Protein AF-A0A3N1D5D0-F1 (afdb_monomer)

pLDDT: mean 84.11, std 12.15, range [47.22, 93.12]

Nearest PDB structures (foldseek):
  5i44-assembly1_D  TM=8.504E-01  e=1.950E-01  Bacillus subtilis subsp. subtilis str. 168
  5d90-assembly2_C  TM=7.357E-01  e=1.405E-01  Haemophilus influenzae Rd KW20
  2zhh-assembly1_A-2  TM=7.431E-01  e=1.315E-01  Escherichia coli K-12
  3ucs-assembly1_A  TM=7.649E-01  e=1.950E-01  Klebsiella pneumoniae 342
  3d6y-assembly1_A  TM=7.590E-01  e=4.891E-01  Bacillus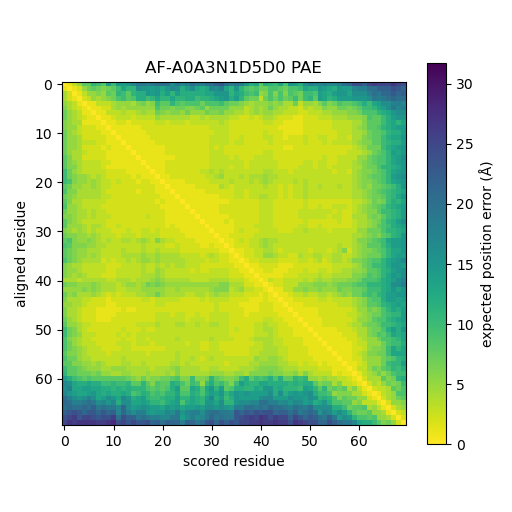 subtilis

InterPro domains:
  IPR009061 Putative DNA-binding domain superfamily [SSF46955] (9-59)

Secondary structure (DSSP, 8-state):
-PPP-TTTEEEHHHHHHHHT--HHHHHHHHHTT-S-SEEEETTEEEEEGGGHHHHHHHHHHHHHHHHTT-

Radius of gyration: 12.73 Å; Cα contacts (8 Å, |Δi|>4): 63; chains: 1; 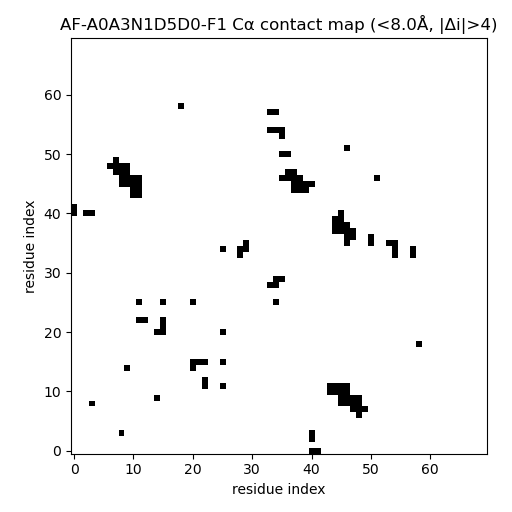bounding box: 34×18×35 Å

Foldseek 3Di:
DDDPDVQFKDWLVRVCVVLVHDSVVVVVCVVVVQAPQWDDDPPTIIHTPVCVVSVVVSSVVVVVVVVVVD

Solvent-accessible surface area (backbone atoms only — not comparable to full-atom values): 4201 Å² total; per-residue (Å²): 131,82,80,72,59,71,89,52,33,43,44,53,66,58,49,23,65,74,71,74,47,55,68,69,55,52,51,50,37,43,75,69,65,65,50,66,60,64,47,77,59,89,96,41,52,32,28,34,51,90,37,42,68,62,44,48,50,55,54,53,55,53,54,52,62,60,61,76,74,111

Organism: NCBI:txid58109

Mean predicted aligned error: 5.71 Å

Structure (mmCIF, N/CA/C/O backbone):
data_AF-A0A3N1D5D0-F1
#
_entry.id   AF-A0A3N1D5D0-F1
#
loop_
_atom_site.group_PDB
_atom_site.id
_atom_site.type_symbol
_atom_site.label_atom_id
_atom_site.label_alt_id
_atom_site.label_comp_id
_atom_site.label_asym_id
_atom_site.label_entity_id
_atom_site.label_seq_id
_atom_site.pdbx_PDB_ins_code
_atom_site.Cartn_x
_atom_site.Cartn_y
_atom_site.Cartn_z
_atom_site.occupancy
_atom_site.B_iso_or_equiv
_atom_site.auth_seq_id
_atom_site.auth_comp_id
_atom_site.auth_asym_id
_atom_site.auth_atom_id
_atom_site.pdbx_PDB_model_num
ATOM 1 N N . MET A 1 1 ? 15.079 8.992 -11.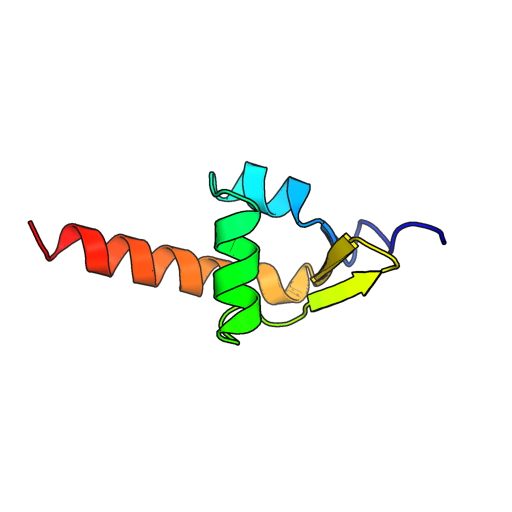780 1.00 61.91 1 MET A N 1
ATOM 2 C CA . MET A 1 1 ? 14.773 7.547 -11.801 1.00 61.91 1 MET A CA 1
ATOM 3 C C . MET A 1 1 ? 13.344 7.400 -12.301 1.00 61.91 1 MET A C 1
ATOM 5 O O . MET A 1 1 ? 12.490 8.079 -11.732 1.00 61.91 1 MET A O 1
ATOM 9 N N . PRO A 1 2 ? 13.092 6.650 -13.386 1.00 69.44 2 PRO A N 1
ATOM 10 C CA . PRO A 1 2 ? 11.736 6.456 -13.892 1.00 69.44 2 PRO A CA 1
ATOM 11 C C . PRO A 1 2 ? 10.868 5.765 -12.834 1.00 69.44 2 PRO A C 1
ATOM 13 O O . PRO A 1 2 ? 11.381 5.035 -11.981 1.00 69.44 2 PRO A O 1
ATOM 16 N N . LEU A 1 3 ? 9.565 6.049 -12.863 1.00 67.31 3 LEU A N 1
ATOM 17 C CA . LEU A 1 3 ? 8.595 5.341 -12.033 1.00 67.31 3 LEU A CA 1
ATOM 18 C C . LEU A 1 3 ? 8.624 3.844 -12.389 1.00 67.31 3 LEU A C 1
ATOM 20 O O . LEU A 1 3 ? 8.846 3.508 -13.554 1.00 67.31 3 LEU A O 1
ATOM 24 N N . PRO A 1 4 ? 8.440 2.955 -11.403 1.00 77.06 4 PRO A N 1
ATOM 25 C CA . PRO A 1 4 ? 8.301 1.535 -11.677 1.00 77.06 4 PRO A CA 1
ATOM 26 C C . PRO A 1 4 ? 7.060 1.293 -12.536 1.00 77.06 4 PRO A C 1
ATOM 28 O O . PRO A 1 4 ? 6.113 2.078 -12.483 1.00 77.06 4 PRO A O 1
ATOM 31 N N . ASP A 1 5 ? 7.101 0.216 -13.318 1.00 87.25 5 ASP A N 1
ATOM 32 C CA . ASP A 1 5 ? 6.039 -0.178 -14.243 1.00 87.25 5 ASP A CA 1
ATOM 33 C C . ASP A 1 5 ? 4.651 -0.082 -13.568 1.00 87.25 5 ASP A C 1
ATOM 35 O O . ASP A 1 5 ? 4.422 -0.770 -12.561 1.00 87.25 5 ASP A O 1
ATOM 39 N N . PRO A 1 6 ? 3.747 0.786 -14.067 1.00 83.56 6 PRO A N 1
ATOM 40 C CA . PRO A 1 6 ? 2.450 1.029 -13.446 1.00 83.56 6 PRO A CA 1
ATOM 41 C C . PRO A 1 6 ? 1.529 -0.195 -13.474 1.00 83.56 6 PRO A C 1
ATOM 43 O O . PRO A 1 6 ? 0.593 -0.237 -12.675 1.00 83.56 6 PRO A O 1
ATOM 46 N N . ASP A 1 7 ? 1.795 -1.196 -14.319 1.00 87.94 7 ASP A N 1
ATOM 47 C CA . ASP A 1 7 ? 1.026 -2.445 -14.375 1.00 87.94 7 ASP A CA 1
ATOM 48 C C . ASP A 1 7 ? 1.460 -3.444 -13.297 1.00 87.94 7 ASP A C 1
ATOM 50 O O . ASP A 1 7 ? 0.694 -4.320 -12.890 1.00 87.94 7 ASP A O 1
ATOM 54 N N . LEU A 1 8 ? 2.676 -3.289 -12.770 1.00 90.75 8 LEU A N 1
ATOM 55 C CA . LEU A 1 8 ? 3.223 -4.143 -11.714 1.00 90.75 8 LEU A CA 1
ATOM 56 C C . LEU A 1 8 ? 3.158 -3.484 -10.338 1.00 90.75 8 LEU A C 1
ATOM 58 O O . LEU A 1 8 ? 3.068 -4.178 -9.320 1.00 90.75 8 LEU A O 1
ATOM 62 N N . TYR A 1 9 ? 3.192 -2.154 -10.296 1.00 92.06 9 TYR A N 1
ATOM 63 C CA . TYR A 1 9 ? 3.301 -1.387 -9.066 1.00 92.06 9 TYR A CA 1
ATOM 64 C C . TYR A 1 9 ? 2.202 -0.338 -8.935 1.00 92.06 9 TYR A C 1
ATOM 66 O O . TYR A 1 9 ? 1.691 0.208 -9.905 1.00 92.06 9 TYR A O 1
ATOM 74 N N . ILE A 1 10 ? 1.854 -0.053 -7.688 1.00 92.25 10 ILE A N 1
ATOM 75 C CA . ILE A 1 10 ? 0.946 1.012 -7.283 1.00 92.25 10 ILE A CA 1
ATOM 76 C C . ILE A 1 10 ? 1.683 1.928 -6.304 1.00 92.25 10 ILE A C 1
ATOM 78 O O . ILE A 1 10 ? 2.438 1.477 -5.439 1.00 92.25 10 ILE A O 1
ATOM 82 N N . THR A 1 11 ? 1.515 3.233 -6.453 1.00 92.06 11 THR A N 1
ATOM 83 C CA . THR A 1 11 ? 2.171 4.233 -5.606 1.00 92.06 11 THR A CA 1
ATOM 84 C C . THR A 1 11 ? 1.444 4.413 -4.274 1.00 92.06 11 THR A C 1
ATOM 86 O O . THR A 1 11 ? 0.254 4.125 -4.153 1.00 92.06 11 THR A O 1
ATOM 89 N N . GLU A 1 12 ? 2.131 4.960 -3.262 1.00 91.81 12 GLU A N 1
ATOM 90 C CA . GLU A 1 12 ? 1.467 5.375 -2.012 1.00 91.81 12 GLU A CA 1
ATOM 91 C C . GLU A 1 12 ? 0.276 6.302 -2.253 1.00 91.81 12 GLU A C 1
ATOM 93 O O . GLU A 1 12 ? -0.731 6.165 -1.568 1.00 91.81 12 GLU A O 1
ATOM 98 N N . LYS A 1 13 ? 0.374 7.223 -3.221 1.00 90.56 13 LYS A N 1
ATOM 99 C CA . LYS A 1 13 ? -0.700 8.175 -3.524 1.00 90.56 13 LYS A CA 1
ATOM 100 C C . LYS A 1 13 ? -1.967 7.450 -3.990 1.00 90.56 13 LYS A C 1
ATOM 102 O O . LYS A 1 13 ? -3.042 7.679 -3.444 1.00 90.56 13 LYS A O 1
ATOM 107 N N . GLU A 1 14 ? -1.828 6.529 -4.933 1.00 92.06 14 GLU A N 1
ATOM 108 C CA . GLU A 1 14 ? -2.957 5.738 -5.433 1.00 92.06 14 GLU A CA 1
ATOM 109 C C . GLU A 1 14 ? -3.535 4.827 -4.341 1.00 92.06 14 GLU A C 1
ATOM 111 O O . GLU A 1 14 ? -4.749 4.681 -4.238 1.00 92.06 14 GLU A O 1
ATOM 116 N N . LEU A 1 15 ? -2.692 4.260 -3.469 1.00 91.38 15 LEU A N 1
ATOM 117 C CA . LEU A 1 15 ? -3.161 3.517 -2.295 1.00 91.38 15 LEU A CA 1
ATOM 118 C C . LEU A 1 15 ? -3.965 4.396 -1.334 1.00 91.38 15 LEU A C 1
ATOM 120 O O . LEU A 1 15 ? -5.014 3.970 -0.856 1.00 91.38 15 LEU A O 1
ATOM 124 N N . THR A 1 16 ? -3.495 5.611 -1.042 1.00 91.81 16 THR A N 1
ATOM 125 C CA . THR A 1 16 ? -4.227 6.528 -0.159 1.00 91.81 16 THR A CA 1
ATOM 126 C C . THR A 1 16 ? -5.594 6.893 -0.719 1.00 91.81 16 THR A C 1
ATOM 128 O O . THR A 1 16 ? -6.566 6.906 0.031 1.00 91.81 16 THR A O 1
ATOM 131 N N . GLU A 1 17 ? -5.681 7.125 -2.029 1.00 91.25 17 GLU A N 1
ATOM 132 C CA . GLU A 1 17 ? -6.937 7.428 -2.719 1.00 91.25 17 GLU A CA 1
ATOM 133 C C . GLU A 1 17 ? -7.872 6.213 -2.732 1.00 91.25 17 GLU A C 1
ATOM 135 O O . GLU A 1 17 ? -9.053 6.345 -2.424 1.00 91.25 17 GLU A O 1
ATOM 140 N N . ARG A 1 18 ? -7.339 5.013 -2.999 1.00 89.44 18 ARG A N 1
ATOM 141 C CA . ARG A 1 18 ? -8.118 3.769 -3.048 1.00 89.44 18 ARG A CA 1
ATOM 142 C C . ARG A 1 18 ? -8.725 3.383 -1.701 1.00 89.44 18 ARG A C 1
ATOM 144 O O . ARG A 1 18 ? -9.871 2.954 -1.656 1.00 89.44 18 ARG A O 1
ATOM 151 N N . PHE A 1 19 ? -7.954 3.496 -0.621 1.00 87.75 19 PHE A N 1
ATOM 152 C CA . PHE A 1 19 ? -8.383 3.061 0.713 1.00 87.75 19 PHE A CA 1
ATOM 153 C C . PHE A 1 19 ? -8.908 4.210 1.587 1.00 87.75 19 PHE A C 1
ATOM 155 O O . PHE A 1 19 ? -9.323 3.970 2.718 1.00 87.75 19 PHE A O 1
ATOM 162 N N . GLY A 1 20 ? -8.880 5.454 1.097 1.00 89.62 20 GLY A N 1
ATOM 163 C CA . GLY A 1 20 ? -9.320 6.627 1.856 1.00 89.62 20 GLY A CA 1
ATOM 164 C C . GLY A 1 20 ? -8.486 6.885 3.116 1.00 89.62 20 GLY A C 1
ATOM 165 O O . GLY A 1 20 ? -9.020 7.312 4.138 1.00 89.62 20 GLY A O 1
ATOM 166 N N . VAL A 1 21 ? -7.181 6.597 3.075 1.00 89.12 21 VAL A N 1
ATOM 167 C CA . VAL A 1 21 ? 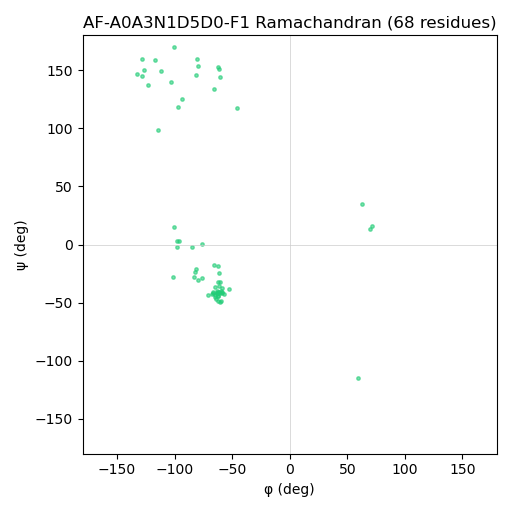-6.276 6.716 4.232 1.00 89.12 21 VAL A CA 1
ATOM 168 C C . VAL A 1 21 ? -5.172 7.742 4.003 1.00 89.12 21 VAL A C 1
ATOM 170 O O . VAL A 1 21 ? -4.822 8.054 2.872 1.00 89.12 21 VAL A O 1
ATOM 173 N N . SER A 1 22 ?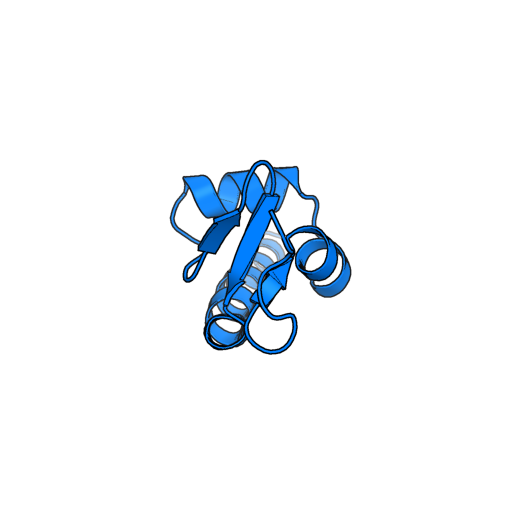 -4.567 8.255 5.076 1.00 91.00 22 SER A N 1
ATOM 174 C CA . SER A 1 22 ? -3.450 9.200 4.962 1.00 91.00 22 SER A CA 1
ATOM 175 C C . SER A 1 22 ? -2.113 8.507 4.662 1.00 91.00 22 SER A C 1
ATOM 177 O O . SER A 1 22 ? -1.872 7.366 5.064 1.00 91.00 22 SER A O 1
ATOM 179 N N . GLN A 1 23 ? -1.184 9.225 4.020 1.00 90.88 23 GLN A N 1
ATOM 180 C CA . GLN A 1 23 ? 0.178 8.720 3.773 1.00 90.88 23 GLN A CA 1
ATOM 181 C C . GLN A 1 23 ? 0.931 8.432 5.078 1.00 90.88 23 GLN A C 1
ATOM 183 O O . GLN A 1 23 ? 1.664 7.450 5.174 1.00 90.88 23 GLN A O 1
ATOM 188 N N . ASN A 1 24 ? 0.706 9.247 6.113 1.00 91.69 24 ASN A N 1
ATOM 189 C CA . ASN A 1 24 ? 1.271 9.008 7.441 1.00 91.69 24 ASN A CA 1
ATOM 190 C C . ASN A 1 24 ? 0.804 7.669 8.013 1.00 91.69 24 ASN A C 1
ATOM 192 O O . ASN A 1 24 ? 1.606 6.927 8.578 1.00 91.69 24 ASN A O 1
ATOM 196 N N . TYR A 1 25 ? -0.476 7.344 7.828 1.00 90.31 25 TYR A N 1
ATOM 197 C CA . TYR A 1 25 ? -1.037 6.081 8.275 1.00 90.31 25 TYR A CA 1
ATOM 198 C C . TYR A 1 25 ? -0.422 4.882 7.534 1.00 90.31 25 TYR A C 1
ATOM 200 O O . TYR A 1 25 ? 0.025 3.934 8.183 1.00 90.31 25 TYR A O 1
ATOM 208 N N . LEU A 1 26 ? -0.281 4.960 6.204 1.00 90.88 26 LEU A N 1
ATOM 209 C CA . LEU A 1 26 ? 0.464 3.955 5.428 1.00 90.88 26 LEU A CA 1
ATOM 210 C C . LEU A 1 26 ? 1.908 3.810 5.918 1.00 90.88 26 LEU A C 1
ATOM 212 O O . LEU A 1 26 ? 2.399 2.695 6.089 1.00 90.88 26 LEU A O 1
ATOM 216 N N . GLY A 1 27 ? 2.576 4.929 6.204 1.00 91.88 27 GLY A N 1
ATOM 217 C CA . GLY A 1 27 ? 3.927 4.943 6.751 1.00 91.88 27 GLY A CA 1
ATOM 218 C C . GLY A 1 27 ? 4.032 4.196 8.082 1.00 91.88 27 GLY A C 1
ATOM 219 O O . GLY A 1 27 ? 4.977 3.430 8.277 1.00 91.88 27 GLY A O 1
ATOM 220 N N . THR A 1 28 ? 3.057 4.366 8.977 1.00 92.12 28 THR A N 1
ATOM 221 C CA . THR A 1 28 ? 2.977 3.621 10.242 1.00 92.12 28 THR A CA 1
ATOM 222 C C . THR A 1 28 ? 2.774 2.126 10.002 1.00 92.12 28 THR A C 1
ATOM 224 O O . THR A 1 28 ? 3.518 1.324 10.563 1.00 92.12 28 THR A O 1
ATOM 227 N N . LEU A 1 29 ? 1.840 1.737 9.127 1.00 90.12 29 LEU A N 1
ATOM 228 C CA . LEU A 1 29 ? 1.601 0.326 8.800 1.00 90.12 29 LEU A CA 1
ATOM 229 C C . LEU A 1 29 ? 2.818 -0.344 8.155 1.00 90.12 29 LEU A C 1
ATOM 231 O O . LEU A 1 29 ? 3.159 -1.475 8.504 1.00 90.12 29 LEU A O 1
ATOM 235 N N . ARG A 1 30 ? 3.510 0.362 7.254 1.00 92.50 30 ARG A N 1
ATOM 236 C CA . ARG A 1 30 ? 4.760 -0.111 6.652 1.00 92.50 30 ARG A CA 1
ATOM 237 C C . ARG A 1 30 ? 5.831 -0.336 7.716 1.00 92.50 30 ARG A C 1
ATOM 239 O O . ARG A 1 30 ? 6.437 -1.401 7.737 1.00 92.50 30 ARG A O 1
ATOM 246 N N . ARG A 1 31 ? 6.064 0.639 8.607 1.00 90.19 31 ARG A N 1
ATOM 247 C CA . ARG A 1 31 ? 7.058 0.513 9.694 1.00 90.19 31 ARG A CA 1
ATOM 248 C C . ARG A 1 31 ? 6.713 -0.614 10.669 1.00 90.19 31 ARG A C 1
ATOM 250 O O . ARG A 1 31 ? 7.617 -1.262 11.175 1.00 90.19 31 ARG A O 1
ATOM 257 N N . ALA A 1 32 ? 5.425 -0.870 10.888 1.00 89.88 32 ALA A N 1
ATOM 258 C CA . ALA A 1 32 ? 4.938 -1.986 11.693 1.00 89.88 32 ALA A CA 1
ATOM 259 C C . ALA A 1 32 ? 5.012 -3.352 10.976 1.00 89.88 32 ALA A C 1
ATOM 261 O O . ALA A 1 32 ? 4.584 -4.356 11.542 1.00 89.88 32 ALA A O 1
ATOM 262 N N . GLY A 1 33 ? 5.496 -3.404 9.728 1.00 88.94 33 GLY A N 1
ATOM 263 C CA . GLY A 1 33 ? 5.598 -4.635 8.939 1.00 88.94 33 GLY A CA 1
ATOM 264 C C . GLY A 1 33 ? 4.255 -5.196 8.465 1.00 88.94 33 GLY A C 1
ATOM 265 O O . GLY A 1 33 ? 4.182 -6.360 8.086 1.00 88.94 33 GLY A O 1
ATOM 266 N N . LYS A 1 34 ? 3.181 -4.396 8.500 1.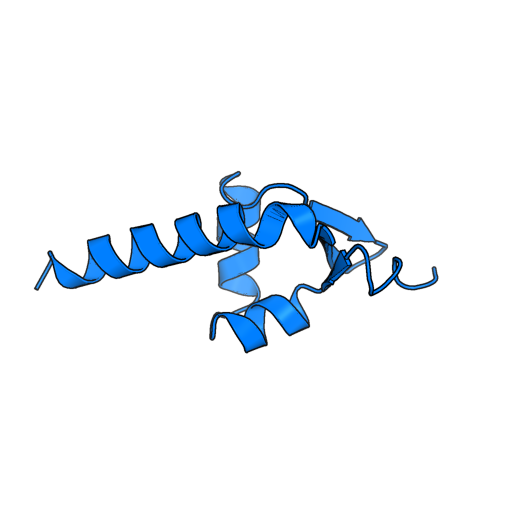00 88.50 34 LYS A N 1
ATOM 267 C CA . LYS A 1 34 ? 1.831 -4.829 8.103 1.00 88.50 34 LYS A CA 1
ATOM 268 C C . LYS A 1 34 ? 1.599 -4.751 6.599 1.00 88.50 34 LYS A C 1
ATOM 270 O O . LYS A 1 34 ? 0.798 -5.510 6.076 1.00 88.50 34 LYS A O 1
ATOM 275 N N . LEU A 1 35 ? 2.296 -3.852 5.905 1.00 90.06 35 LEU A N 1
ATOM 276 C CA . LEU A 1 35 ? 2.254 -3.776 4.446 1.00 90.06 35 LEU A CA 1
ATOM 277 C C . LEU A 1 35 ? 3.405 -4.598 3.865 1.00 90.06 35 LEU A C 1
ATOM 279 O O . LEU A 1 35 ? 4.564 -4.364 4.214 1.00 90.06 35 LEU A O 1
ATOM 283 N N . THR A 1 36 ? 3.093 -5.539 2.977 1.00 87.94 36 THR A N 1
ATOM 284 C CA . THR A 1 36 ? 4.071 -6.361 2.249 1.00 87.94 36 THR A CA 1
ATOM 285 C C . THR A 1 36 ? 4.284 -5.836 0.829 1.00 87.94 36 THR A C 1
ATOM 287 O O . THR A 1 36 ? 3.580 -4.937 0.372 1.00 87.94 36 THR A O 1
ATOM 290 N N . GLY A 1 37 ? 5.299 -6.356 0.130 1.00 88.31 37 GLY A N 1
ATOM 291 C CA . GLY A 1 37 ? 5.495 -6.061 -1.295 1.00 88.31 37 GLY A CA 1
ATOM 292 C C . GLY A 1 37 ? 5.935 -4.632 -1.614 1.00 88.31 37 GLY A C 1
ATOM 293 O O . GLY A 1 37 ? 5.863 -4.224 -2.773 1.00 88.31 37 GLY A O 1
ATOM 294 N N . TRP A 1 38 ? 6.374 -3.860 -0.616 1.00 92.38 38 TRP A N 1
ATOM 295 C CA . TRP A 1 38 ? 6.818 -2.489 -0.831 1.00 92.38 38 TRP A CA 1
ATOM 296 C C . TRP A 1 38 ? 8.253 -2.421 -1.341 1.00 92.38 38 TRP A C 1
ATOM 298 O O . TRP A 1 38 ? 9.122 -3.202 -0.956 1.00 92.38 38 TRP A O 1
ATOM 308 N N . LEU A 1 39 ? 8.506 -1.428 -2.183 1.00 90.94 39 LEU A N 1
ATOM 309 C CA . LEU A 1 39 ? 9.827 -1.053 -2.657 1.00 90.94 39 LEU A CA 1
ATOM 310 C C . LEU A 1 39 ? 9.991 0.459 -2.538 1.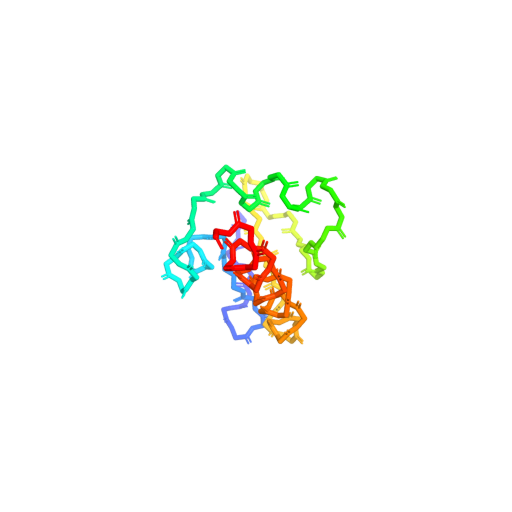00 90.94 39 LEU A C 1
ATOM 312 O O . LEU A 1 39 ? 9.041 1.228 -2.701 1.00 90.94 39 LEU A O 1
ATOM 316 N N . LYS A 1 40 ? 11.220 0.888 -2.257 1.00 90.56 40 LYS A N 1
ATOM 317 C CA . LYS A 1 40 ? 11.579 2.303 -2.212 1.00 90.56 40 LYS A CA 1
ATOM 318 C C . LYS A 1 40 ? 12.198 2.708 -3.548 1.00 90.56 40 LYS A C 1
ATOM 320 O O . LYS A 1 40 ? 13.257 2.208 -3.912 1.00 90.56 40 LYS A O 1
ATOM 325 N N . PHE A 1 41 ? 11.558 3.644 -4.243 1.00 88.00 41 PHE A N 1
ATOM 326 C CA . PHE A 1 41 ? 12.036 4.235 -5.493 1.00 88.00 41 PHE A CA 1
ATOM 327 C C . PHE A 1 41 ? 12.333 5.718 -5.264 1.00 88.00 41 PHE A C 1
ATOM 329 O O . PHE A 1 41 ? 11.434 6.562 -5.219 1.00 88.00 41 PHE A O 1
ATOM 336 N N . GLY A 1 42 ? 13.613 6.036 -5.055 1.00 86.31 42 GLY A N 1
ATOM 337 C CA . GLY A 1 42 ? 14.042 7.369 -4.632 1.00 86.31 42 GLY A CA 1
ATOM 338 C C . GLY A 1 42 ? 13.403 7.765 -3.296 1.00 86.31 42 GLY A C 1
ATOM 339 O O . GLY A 1 42 ? 13.653 7.139 -2.265 1.00 86.31 42 GLY A O 1
ATOM 340 N N . HIS A 1 43 ? 12.559 8.798 -3.318 1.00 86.56 43 HIS A N 1
ATOM 341 C CA . HIS A 1 43 ? 11.835 9.301 -2.141 1.00 86.56 43 HIS A CA 1
ATOM 342 C C . HIS A 1 43 ? 10.407 8.759 -2.011 1.00 86.56 43 HIS A C 1
ATOM 344 O O . HIS A 1 43 ? 9.686 9.168 -1.105 1.00 86.56 43 HIS A O 1
ATOM 350 N N . ARG A 1 44 ? 9.981 7.865 -2.909 1.00 87.06 44 ARG A N 1
ATOM 351 C CA . ARG A 1 44 ? 8.617 7.331 -2.941 1.00 87.06 44 ARG A CA 1
ATOM 352 C C . ARG A 1 44 ? 8.609 5.857 -2.574 1.00 87.06 44 ARG A C 1
ATOM 354 O O . ARG A 1 44 ? 9.558 5.131 -2.877 1.00 87.06 44 ARG A O 1
ATOM 361 N N . TYR A 1 45 ? 7.516 5.422 -1.961 1.00 92.25 45 TYR A N 1
ATOM 362 C CA . TYR A 1 45 ? 7.228 4.008 -1.782 1.00 92.25 45 TYR A CA 1
ATOM 363 C C . TYR A 1 45 ? 6.168 3.576 -2.785 1.00 92.25 45 TYR A C 1
ATOM 365 O O . TYR A 1 45 ? 5.212 4.303 -3.076 1.00 92.25 45 TYR A O 1
ATOM 373 N N . VAL A 1 46 ? 6.371 2.383 -3.318 1.00 92.88 46 VAL A N 1
ATOM 374 C CA . VAL A 1 46 ? 5.424 1.699 -4.191 1.00 92.88 46 VAL A CA 1
ATOM 375 C C . VAL A 1 46 ? 5.199 0.302 -3.651 1.00 92.88 46 VAL A C 1
ATOM 377 O O . VAL A 1 46 ? 6.041 -0.219 -2.920 1.00 92.88 46 VAL A O 1
ATOM 380 N N . TYR A 1 47 ? 4.097 -0.310 -4.042 1.00 93.12 47 TYR A N 1
ATOM 381 C CA . TYR A 1 47 ? 3.699 -1.642 -3.620 1.00 93.12 47 TYR A CA 1
ATOM 382 C C . TYR A 1 47 ? 3.397 -2.464 -4.859 1.00 93.12 47 TYR A C 1
ATOM 384 O O . TYR A 1 47 ? 2.910 -1.931 -5.855 1.00 93.12 47 TYR A O 1
ATOM 392 N N . ARG A 1 48 ? 3.706 -3.756 -4.824 1.00 93.12 48 ARG A N 1
ATOM 393 C CA . ARG A 1 48 ? 3.331 -4.659 -5.912 1.00 93.12 48 ARG A CA 1
ATOM 394 C C . ARG A 1 48 ? 1.816 -4.773 -5.973 1.00 93.12 48 ARG A C 1
ATOM 396 O O . ARG A 1 48 ? 1.170 -5.026 -4.958 1.00 93.12 48 ARG A O 1
ATOM 403 N N . ARG A 1 49 ? 1.253 -4.671 -7.174 1.00 92.19 49 ARG A N 1
ATOM 404 C CA . ARG A 1 49 ? -0.183 -4.889 -7.388 1.00 92.19 49 ARG A CA 1
ATOM 405 C C . ARG A 1 49 ? -0.616 -6.303 -7.003 1.00 92.19 49 ARG A C 1
ATOM 407 O O . ARG A 1 49 ? -1.698 -6.468 -6.462 1.00 92.19 49 ARG A O 1
ATOM 414 N N . ALA A 1 50 ? 0.260 -7.293 -7.175 1.00 92.25 50 ALA A N 1
ATOM 415 C CA . ALA A 1 50 ? 0.021 -8.674 -6.749 1.00 92.25 50 ALA A CA 1
ATOM 416 C C . ALA A 1 50 ? -0.170 -8.847 -5.226 1.00 92.25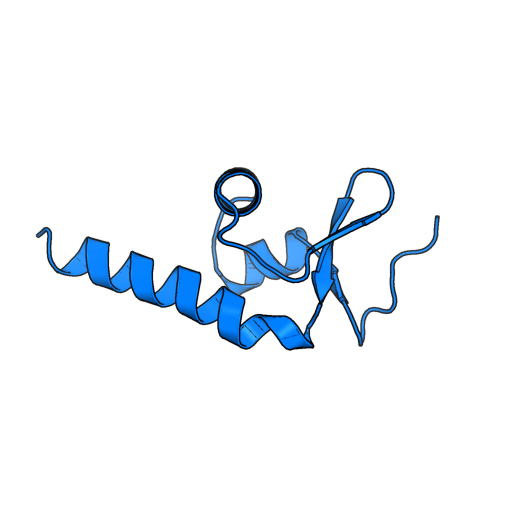 50 ALA A C 1
ATOM 418 O O . ALA A 1 50 ? -0.688 -9.870 -4.791 1.00 92.25 50 ALA A O 1
ATOM 419 N N . ASP A 1 51 ? 0.248 -7.874 -4.409 1.00 90.81 51 ASP A N 1
ATOM 420 C CA . ASP A 1 51 ? 0.080 -7.903 -2.952 1.00 90.81 51 ASP A CA 1
ATOM 421 C C . ASP A 1 51 ? -1.145 -7.101 -2.475 1.00 90.81 51 ASP A C 1
ATOM 423 O O . ASP A 1 51 ? -1.386 -7.010 -1.269 1.00 90.81 51 ASP A O 1
ATOM 427 N N . LEU A 1 52 ? -1.939 -6.531 -3.392 1.00 90.25 52 LEU A N 1
ATOM 428 C CA . LEU A 1 52 ? -3.081 -5.682 -3.047 1.00 90.25 52 LEU A CA 1
ATOM 429 C C . LEU A 1 52 ? -4.132 -6.399 -2.203 1.00 90.25 52 LEU A C 1
ATOM 431 O O . LEU A 1 52 ? -4.605 -5.802 -1.244 1.00 90.25 52 LEU A O 1
ATOM 435 N N . ASP A 1 53 ? -4.429 -7.667 -2.483 1.00 90.00 53 ASP A N 1
ATOM 436 C CA . ASP A 1 53 ? -5.417 -8.429 -1.710 1.00 90.00 53 ASP A CA 1
ATOM 437 C C . ASP A 1 53 ? -4.980 -8.596 -0.245 1.00 90.00 53 ASP A C 1
ATOM 439 O O . ASP A 1 53 ? -5.776 -8.453 0.683 1.00 90.00 53 ASP A O 1
ATOM 443 N N . ARG A 1 54 ? -3.681 -8.835 -0.008 1.00 88.69 54 ARG A N 1
ATOM 444 C CA . ARG A 1 54 ? -3.117 -8.917 1.353 1.00 88.69 54 ARG A CA 1
ATOM 445 C C . ARG A 1 54 ? -3.168 -7.567 2.052 1.00 88.69 54 ARG A C 1
ATOM 447 O O . ARG A 1 54 ? -3.483 -7.488 3.236 1.00 88.69 54 ARG A O 1
ATOM 454 N N . ILE A 1 55 ? -2.853 -6.504 1.319 1.00 89.31 55 ILE A N 1
ATOM 455 C CA . ILE A 1 55 ? -2.916 -5.135 1.825 1.00 89.31 55 ILE A CA 1
ATOM 456 C C . ILE A 1 55 ? -4.369 -4.765 2.182 1.00 89.31 55 ILE A C 1
ATOM 458 O O . ILE A 1 55 ? -4.612 -4.193 3.241 1.00 89.31 55 ILE A O 1
ATOM 462 N N . GLU A 1 56 ? -5.341 -5.148 1.358 1.00 89.44 56 GLU A N 1
ATOM 463 C CA . GLU A 1 56 ? -6.768 -4.928 1.599 1.00 89.44 56 GLU A CA 1
ATOM 464 C C . GLU A 1 56 ? -7.259 -5.655 2.856 1.00 89.44 56 GLU A C 1
ATOM 466 O O . GLU A 1 56 ? -7.942 -5.051 3.684 1.00 89.44 56 GLU A O 1
ATOM 471 N N . GLN A 1 57 ? -6.823 -6.898 3.086 1.00 88.12 57 GLN A N 1
ATOM 472 C CA . GLN A 1 57 ? -7.128 -7.637 4.319 1.00 88.12 57 GLN A CA 1
ATOM 473 C C . GLN A 1 57 ? -6.641 -6.914 5.583 1.00 88.12 57 GLN A C 1
ATOM 475 O O . GLN A 1 57 ? -7.332 -6.926 6.605 1.00 88.12 57 GLN A O 1
ATOM 480 N N . VAL A 1 58 ? -5.481 -6.251 5.529 1.00 85.94 58 VAL A N 1
ATOM 481 C CA . VAL A 1 58 ? -4.953 -5.461 6.655 1.00 85.94 58 VAL A CA 1
ATOM 482 C C . VAL A 1 58 ? -5.885 -4.296 6.986 1.00 85.94 58 VAL A C 1
ATOM 484 O O . VAL A 1 58 ? -6.150 -4.039 8.162 1.00 85.94 58 VAL A O 1
ATOM 487 N N . PHE A 1 59 ? -6.422 -3.616 5.969 1.00 82.62 59 PHE A N 1
ATOM 488 C CA . PHE A 1 59 ? -7.385 -2.533 6.169 1.00 82.62 59 PHE A CA 1
ATOM 489 C C . PHE A 1 59 ? -8.748 -3.050 6.647 1.00 82.62 59 PHE A C 1
ATOM 491 O O . PHE A 1 59 ? -9.307 -2.494 7.594 1.00 82.62 59 PHE A O 1
ATOM 498 N N . ALA A 1 60 ? -9.253 -4.137 6.057 1.00 79.44 60 ALA A N 1
ATOM 499 C CA . ALA A 1 60 ? -10.533 -4.741 6.423 1.00 79.44 60 ALA A CA 1
ATOM 500 C C . ALA A 1 60 ? -10.546 -5.238 7.878 1.00 79.44 60 ALA A C 1
ATOM 502 O O . ALA A 1 60 ? -11.483 -4.953 8.625 1.00 79.44 60 ALA A O 1
ATOM 503 N N . THR A 1 61 ? -9.470 -5.907 8.310 1.00 74.06 61 THR A N 1
ATOM 504 C CA . THR A 1 61 ? -9.322 -6.404 9.690 1.00 74.06 61 THR A CA 1
ATOM 505 C C . THR A 1 61 ? -9.400 -5.259 10.694 1.00 74.06 61 THR A C 1
ATOM 507 O O . THR A 1 61 ? -10.053 -5.365 11.729 1.00 74.06 61 THR A O 1
ATOM 510 N N . GLN A 1 62 ? -8.775 -4.126 10.379 1.00 65.12 62 GLN A N 1
ATOM 511 C CA . GLN A 1 62 ? -8.749 -2.994 11.292 1.00 65.12 62 GL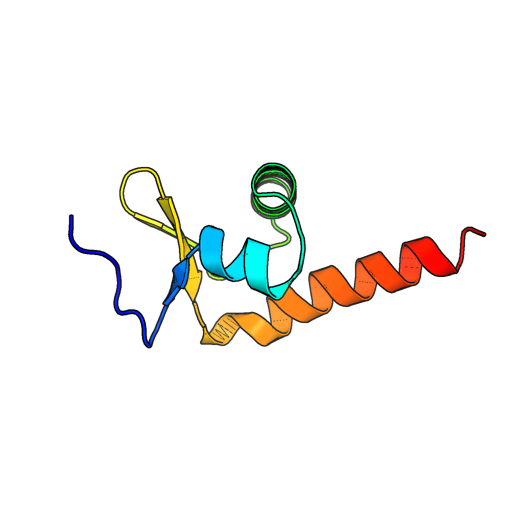N A CA 1
ATOM 512 C C . GLN A 1 62 ? -10.078 -2.220 11.332 1.00 65.12 62 GLN A C 1
ATOM 514 O O . GLN A 1 62 ? -10.422 -1.653 12.370 1.00 65.12 62 GLN A O 1
ATOM 519 N N . TRP A 1 63 ? -10.841 -2.217 10.231 1.00 58.91 63 TRP A N 1
ATOM 520 C CA . TRP A 1 63 ? -12.200 -1.671 10.209 1.00 58.91 63 TRP A CA 1
ATOM 521 C C . TRP A 1 63 ? -13.156 -2.501 11.072 1.00 58.91 63 TRP A C 1
ATOM 523 O O . TRP A 1 63 ? -13.947 -1.930 11.822 1.00 58.91 63 TRP A O 1
ATOM 533 N N . ALA A 1 64 ? -13.043 -3.834 11.021 1.00 60.28 64 ALA A N 1
ATOM 534 C CA . ALA A 1 64 ? -13.807 -4.731 11.888 1.00 60.28 64 ALA A CA 1
ATOM 535 C C . ALA A 1 64 ? -13.505 -4.460 13.373 1.00 60.28 64 ALA A C 1
ATOM 537 O O . ALA A 1 64 ? -14.420 -4.176 14.140 1.00 60.28 64 ALA A O 1
ATOM 538 N N . SER A 1 65 ? -12.223 -4.374 13.754 1.00 59.88 65 SER A N 1
ATOM 539 C CA . SER A 1 65 ? -11.830 -4.098 15.147 1.00 59.88 65 SER A CA 1
ATOM 540 C C . SER A 1 65 ? -12.318 -2.752 15.701 1.00 59.88 65 SER A C 1
ATOM 542 O O . SER A 1 65 ? -12.428 -2.608 16.914 1.00 59.88 65 SER A O 1
ATOM 544 N N . ARG A 1 66 ? -12.597 -1.748 14.854 1.00 57.41 66 ARG A N 1
ATOM 545 C CA . ARG A 1 66 ? -13.176 -0.469 15.310 1.00 57.41 66 ARG A CA 1
ATOM 546 C C . ARG A 1 66 ? -14.692 -0.513 15.481 1.00 57.41 66 ARG A C 1
ATOM 548 O O . ARG A 1 66 ? -15.215 0.314 16.219 1.00 57.41 66 ARG A O 1
ATOM 555 N N . ARG A 1 67 ? -15.392 -1.419 14.792 1.00 55.53 67 ARG A N 1
ATOM 556 C CA . ARG A 1 67 ? -16.855 -1.546 14.878 1.00 55.53 67 ARG A CA 1
ATOM 557 C C . ARG A 1 67 ? -17.316 -2.308 16.117 1.00 55.53 67 ARG A C 1
ATOM 559 O O . ARG A 1 67 ? -18.373 -1.977 16.632 1.00 55.53 67 ARG A O 1
ATOM 566 N N . ASP A 1 68 ? -16.515 -3.249 16.607 1.00 53.50 68 ASP A N 1
ATOM 567 C CA . ASP A 1 68 ? -16.849 -4.062 17.787 1.00 53.50 68 ASP A CA 1
ATOM 568 C C . ASP A 1 68 ? -16.494 -3.390 19.130 1.00 53.50 68 ASP A C 1
ATOM 570 O O . ASP A 1 68 ? -16.740 -3.950 20.193 1.00 53.50 68 ASP A O 1
ATOM 574 N N . ALA A 1 69 ? -15.897 -2.194 19.097 1.00 52.25 69 ALA A N 1
ATOM 575 C CA . ALA A 1 69 ? -15.508 -1.427 20.284 1.00 52.25 69 ALA A CA 1
ATOM 576 C C . ALA A 1 69 ? -16.501 -0.298 20.641 1.00 52.25 69 ALA A C 1
ATOM 578 O O . ALA A 1 69 ? -16.135 0.606 21.396 1.00 52.25 69 ALA A O 1
ATOM 579 N N . ALA A 1 70 ? -17.711 -0.322 20.069 1.00 47.22 70 ALA A N 1
ATOM 580 C CA . ALA A 1 70 ? -18.769 0.675 20.255 1.00 47.22 70 ALA A CA 1
ATOM 581 C C . ALA A 1 70 ? -19.989 0.088 20.975 1.00 47.22 70 ALA A C 1
ATOM 583 O O . ALA A 1 70 ? -20.334 -1.080 20.688 1.00 47.22 70 ALA A O 1
#

Sequence (70 aa):
MPLPDPDLYITEKELTERFGVSQNYLGTLRRAGKLTGWLKFGHRYVYRRADLDRIEQVFATQWASRRDAA